Protein AF-M0MRF3-F1 (afdb_monomer)

pLDDT: mean 72.53, std 17.52, range [36.47, 91.5]

Organism: NCBI:txid1227457

Structure (mmCIF, N/CA/C/O backbone):
data_AF-M0MRF3-F1
#
_entry.id   AF-M0MRF3-F1
#
loop_
_atom_site.group_PDB
_atom_site.id
_atom_site.type_symbol
_atom_site.label_atom_id
_atom_site.label_alt_id
_atom_site.label_comp_id
_atom_site.label_asym_id
_atom_site.label_entity_id
_atom_site.label_seq_id
_atom_site.pdbx_PDB_ins_code
_atom_site.Cartn_x
_atom_site.Cartn_y
_atom_site.Cartn_z
_atom_site.occupancy
_atom_site.B_iso_or_equiv
_atom_site.auth_seq_id
_atom_site.auth_comp_id
_atom_site.auth_asym_id
_atom_site.auth_atom_id
_atom_site.pdbx_PDB_model_num
ATOM 1 N N . SER A 1 1 ? 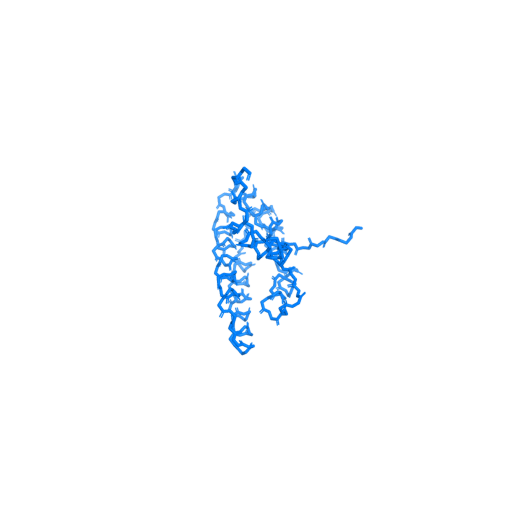0.045 -22.716 7.797 1.00 36.47 1 SER A N 1
ATOM 2 C CA . SER A 1 1 ? -0.465 -22.254 6.492 1.00 36.47 1 SER A CA 1
ATOM 3 C C . SER A 1 1 ? 0.409 -21.117 5.997 1.00 36.47 1 SER A C 1
ATOM 5 O O . SER A 1 1 ? 0.570 -20.154 6.733 1.00 36.47 1 SER A O 1
ATOM 7 N N . LYS A 1 2 ? 1.057 -21.250 4.830 1.00 37.00 2 LYS A N 1
ATOM 8 C CA . LYS A 1 2 ? 1.882 -20.180 4.237 1.00 37.00 2 LYS A CA 1
ATOM 9 C C . LYS A 1 2 ? 0.938 -19.081 3.738 1.00 37.00 2 LYS A C 1
ATOM 11 O O . LYS A 1 2 ? 0.406 -19.189 2.641 1.00 37.00 2 LYS A O 1
ATOM 16 N N . LEU A 1 3 ? 0.647 -18.100 4.589 1.00 44.94 3 LEU A N 1
ATOM 17 C CA . LEU A 1 3 ? -0.153 -16.930 4.232 1.00 44.94 3 LEU A CA 1
ATOM 18 C C . LEU A 1 3 ? 0.635 -16.130 3.187 1.00 44.94 3 LEU A C 1
ATOM 20 O O . LEU A 1 3 ? 1.564 -15.409 3.545 1.00 44.94 3 LEU A O 1
ATOM 24 N N . GLN A 1 4 ? 0.309 -16.287 1.902 1.00 47.97 4 GLN A N 1
ATOM 25 C CA . GLN A 1 4 ? 0.735 -15.316 0.899 1.00 47.97 4 GLN A CA 1
ATOM 26 C C . GLN A 1 4 ? 0.086 -13.978 1.260 1.00 47.97 4 GLN A C 1
ATOM 28 O O . GLN A 1 4 ? -1.134 -13.821 1.226 1.00 47.97 4 GLN A O 1
ATOM 33 N N . ARG A 1 5 ? 0.921 -13.037 1.696 1.00 59.53 5 ARG A N 1
ATOM 34 C CA . ARG A 1 5 ? 0.562 -11.649 1.971 1.00 59.53 5 ARG A CA 1
ATOM 35 C C . ARG A 1 5 ? 0.400 -10.939 0.625 1.00 59.53 5 ARG A C 1
ATOM 37 O O . ARG A 1 5 ? 1.367 -10.420 0.088 1.00 59.53 5 ARG A O 1
ATOM 44 N N . CYS A 1 6 ? -0.801 -10.987 0.058 1.00 72.62 6 CYS A N 1
ATOM 45 C CA . CYS A 1 6 ? -1.125 -10.325 -1.208 1.00 72.62 6 CYS A CA 1
ATOM 46 C C . CYS A 1 6 ? -1.737 -8.945 -0.955 1.00 72.62 6 CYS A C 1
ATOM 48 O O . CYS A 1 6 ? -2.499 -8.777 0.003 1.00 72.62 6 CYS A O 1
ATOM 50 N N . TRP A 1 7 ? -1.483 -7.992 -1.856 1.00 76.56 7 TRP A N 1
ATOM 51 C CA . TRP A 1 7 ? -2.102 -6.662 -1.808 1.00 76.56 7 TRP A CA 1
ATOM 52 C C . TRP A 1 7 ? -3.626 -6.734 -1.749 1.00 76.56 7 TRP A C 1
ATOM 54 O O . TRP A 1 7 ? -4.236 -6.024 -0.964 1.00 76.56 7 TRP A O 1
ATOM 64 N N . ALA A 1 8 ? -4.247 -7.681 -2.456 1.00 77.38 8 ALA A N 1
ATOM 65 C CA . ALA A 1 8 ? -5.694 -7.892 -2.400 1.00 77.38 8 ALA A CA 1
ATOM 66 C C . ALA A 1 8 ? -6.240 -8.116 -0.973 1.00 77.38 8 ALA A C 1
ATOM 68 O O . ALA A 1 8 ? -7.359 -7.703 -0.669 1.00 77.38 8 ALA A O 1
ATOM 69 N N . HIS A 1 9 ? -5.471 -8.765 -0.088 1.00 81.62 9 HIS A N 1
ATOM 70 C CA . HIS A 1 9 ? -5.882 -8.948 1.305 1.00 81.62 9 HIS A CA 1
ATOM 71 C C . HIS A 1 9 ? -5.702 -7.657 2.106 1.00 81.62 9 HIS A C 1
ATOM 73 O O . HIS A 1 9 ? -6.588 -7.297 2.874 1.00 81.62 9 HIS A O 1
ATOM 79 N N . LEU A 1 10 ? -4.586 -6.952 1.894 1.00 83.75 10 LEU A N 1
ATOM 80 C CA . 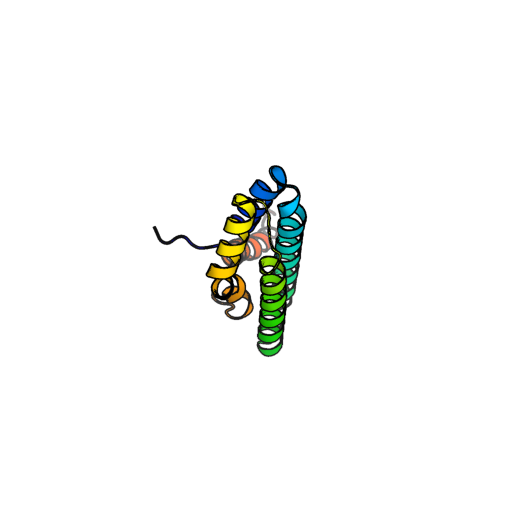LEU A 1 10 ? -4.312 -5.672 2.541 1.00 83.75 10 LEU A CA 1
ATOM 81 C C . LEU A 1 10 ? -5.363 -4.616 2.169 1.00 83.75 10 LEU A C 1
ATOM 83 O O . LEU A 1 10 ? -5.921 -3.986 3.054 1.00 83.75 10 LEU A O 1
ATOM 87 N N . LEU A 1 11 ? -5.687 -4.480 0.882 1.00 86.50 11 LEU A N 1
ATOM 88 C CA . LEU A 1 11 ? -6.684 -3.534 0.375 1.00 86.50 11 LEU A CA 1
ATOM 89 C C . LEU A 1 11 ? -8.085 -3.8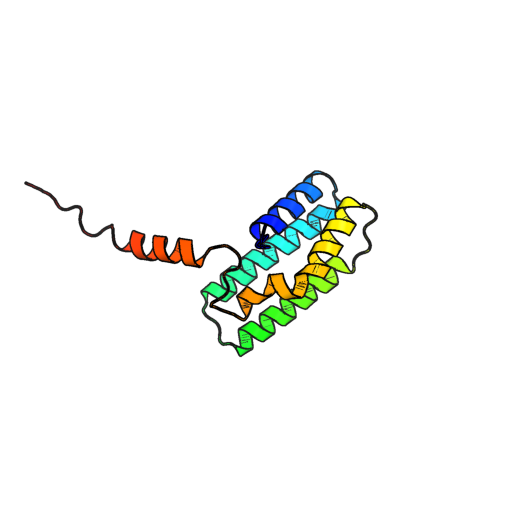33 0.917 1.00 86.50 11 LEU A C 1
ATOM 91 O O . LEU A 1 11 ? -8.814 -2.920 1.299 1.00 86.50 11 LEU A O 1
ATOM 95 N N . ARG A 1 12 ? -8.459 -5.118 1.002 1.00 85.75 12 ARG A N 1
ATOM 96 C CA . ARG A 1 12 ? -9.740 -5.524 1.593 1.00 85.75 12 ARG A CA 1
ATOM 97 C C . ARG A 1 12 ? -9.803 -5.201 3.082 1.00 85.75 12 ARG A C 1
ATOM 99 O O . ARG A 1 12 ? -10.841 -4.748 3.549 1.00 85.75 12 ARG A O 1
ATOM 106 N N . GLU A 1 13 ? -8.725 -5.462 3.814 1.00 87.69 13 GLU A N 1
ATOM 107 C CA . GLU A 1 13 ? -8.655 -5.155 5.240 1.00 87.69 13 GLU A CA 1
ATOM 108 C C . GLU A 1 13 ? -8.686 -3.644 5.478 1.00 87.69 13 GLU A C 1
ATOM 110 O O . GLU A 1 13 ? -9.489 -3.183 6.280 1.00 87.69 13 GLU A O 1
ATOM 115 N N . ALA A 1 14 ? -7.908 -2.868 4.720 1.00 88.06 14 ALA A N 1
ATOM 116 C CA . ALA A 1 14 ? -7.912 -1.412 4.797 1.00 88.06 14 ALA A CA 1
ATOM 117 C C . ALA A 1 14 ? -9.304 -0.831 4.530 1.00 88.06 14 ALA A C 1
ATOM 119 O O . ALA A 1 14 ? -9.781 -0.012 5.308 1.00 88.06 14 ALA A O 1
ATOM 120 N N . LYS A 1 15 ? -9.997 -1.329 3.498 1.00 88.81 15 LYS A N 1
ATOM 121 C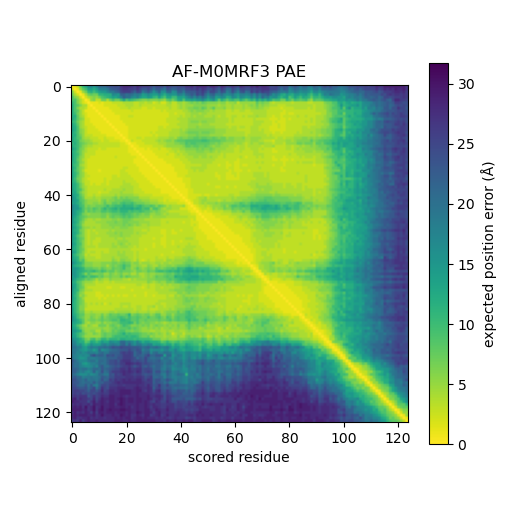 CA . LYS A 1 15 ? -11.380 -0.939 3.213 1.00 88.81 15 LYS A CA 1
ATOM 122 C C . LYS A 1 15 ? -12.331 -1.298 4.356 1.00 88.81 15 LYS A C 1
ATOM 124 O O . LYS A 1 15 ? -13.132 -0.467 4.756 1.00 88.81 15 LYS A O 1
ATOM 129 N N . TYR A 1 16 ? -12.223 -2.507 4.903 1.00 90.38 16 TYR A N 1
ATOM 130 C CA . TYR A 1 16 ? -13.060 -2.937 6.024 1.00 90.38 16 TYR A CA 1
ATOM 131 C C . TYR A 1 16 ? -12.878 -2.045 7.262 1.00 90.38 16 TYR A C 1
ATOM 133 O O . TYR A 1 16 ? -13.854 -1.729 7.940 1.00 90.38 16 TYR A O 1
ATOM 141 N N . VAL A 1 17 ? -11.641 -1.630 7.555 1.00 89.06 17 VAL A N 1
ATOM 142 C CA . VAL A 1 17 ? -11.351 -0.707 8.661 1.00 89.06 17 VAL A CA 1
ATOM 143 C C . VAL A 1 17 ? -11.865 0.701 8.336 1.00 89.06 17 VAL A C 1
ATOM 145 O O . VAL A 1 17 ? -12.496 1.305 9.195 1.00 89.06 17 VAL A O 1
ATOM 148 N N . ALA A 1 18 ? -11.690 1.187 7.103 1.00 90.12 18 ALA A N 1
ATOM 149 C CA . ALA A 1 18 ? -12.202 2.482 6.641 1.00 90.12 18 ALA A CA 1
ATOM 150 C C . ALA A 1 18 ? -13.735 2.590 6.712 1.00 90.12 18 ALA A C 1
ATOM 152 O O . ALA A 1 18 ? -14.268 3.621 7.097 1.00 90.12 18 ALA A O 1
ATOM 153 N N . GLU A 1 19 ? -14.462 1.506 6.421 1.00 90.62 19 GLU A N 1
ATOM 154 C CA . GLU A 1 19 ? -15.928 1.463 6.557 1.00 90.62 19 GLU A CA 1
ATOM 155 C C . GLU A 1 19 ? -16.406 1.589 8.017 1.00 90.62 19 GLU A C 1
ATOM 157 O O . GLU A 1 19 ? -17.586 1.841 8.265 1.00 90.62 19 GLU A O 1
ATOM 162 N N . ARG A 1 20 ? -15.513 1.374 8.990 1.00 91.50 20 ARG A N 1
ATOM 163 C CA . ARG A 1 20 ? -15.809 1.412 10.432 1.00 91.50 20 ARG A CA 1
ATOM 164 C C . ARG A 1 20 ? -15.244 2.656 11.110 1.00 91.50 20 ARG A C 1
ATOM 166 O O . ARG A 1 20 ? -15.806 3.082 12.115 1.00 91.50 20 ARG A O 1
ATOM 173 N N . HIS A 1 21 ? -14.152 3.196 10.572 1.00 89.56 21 HIS A N 1
ATOM 174 C CA . HIS A 1 21 ? -13.353 4.255 11.172 1.00 89.56 21 HIS A CA 1
ATOM 175 C C . HIS A 1 21 ? -12.913 5.248 10.097 1.00 89.56 21 HIS A C 1
ATOM 177 O O . HIS A 1 21 ? -12.111 4.904 9.230 1.00 89.56 21 HIS A O 1
ATOM 183 N N . GLU A 1 22 ? -13.385 6.491 10.202 1.00 86.38 22 GLU A N 1
ATOM 184 C CA . GLU A 1 22 ? -13.054 7.583 9.267 1.00 86.38 22 GLU A CA 1
ATOM 185 C C . GLU A 1 22 ? -11.531 7.840 9.200 1.00 86.38 22 GLU A C 1
ATOM 187 O O . GLU A 1 22 ? -10.990 8.157 8.145 1.00 86.38 22 GLU A O 1
ATOM 192 N N . GLU A 1 23 ? -10.789 7.594 10.292 1.00 85.81 23 GLU A N 1
ATOM 193 C CA . GLU A 1 23 ? -9.314 7.664 10.321 1.00 85.81 23 GLU A CA 1
ATOM 194 C C . GLU A 1 23 ? -8.628 6.725 9.309 1.00 85.81 23 GLU A C 1
ATOM 196 O O . GLU A 1 23 ? -7.514 7.003 8.860 1.00 85.81 23 GLU A O 1
ATOM 201 N N . ALA A 1 24 ? -9.271 5.611 8.938 1.00 86.56 24 ALA A N 1
ATOM 202 C CA . ALA A 1 24 ? -8.725 4.645 7.988 1.00 86.56 24 ALA A CA 1
ATOM 203 C C . ALA A 1 24 ? -9.128 4.901 6.531 1.00 86.56 24 ALA A C 1
ATOM 205 O O . ALA A 1 24 ? -8.533 4.288 5.642 1.00 86.56 24 ALA A O 1
ATOM 206 N N . GLU A 1 25 ? -10.076 5.801 6.257 1.00 87.56 25 GLU A N 1
ATOM 207 C CA . GLU A 1 25 ? -10.417 6.210 4.887 1.00 87.56 25 GLU A CA 1
ATOM 208 C C . GLU A 1 25 ? -9.192 6.680 4.089 1.00 87.56 25 GLU A C 1
ATOM 210 O O . GLU A 1 25 ? -8.891 6.048 3.069 1.00 87.56 25 GLU A O 1
ATOM 215 N N . PRO A 1 26 ? -8.398 7.669 4.559 1.00 86.56 26 PRO A N 1
ATOM 216 C CA . PRO A 1 26 ? -7.226 8.122 3.813 1.00 86.56 26 PRO A CA 1
ATOM 217 C C . PRO A 1 26 ? -6.178 7.015 3.644 1.00 86.56 26 PRO A C 1
ATOM 219 O O . PRO A 1 26 ? -5.498 6.957 2.623 1.00 86.56 26 PRO A O 1
ATOM 222 N N . ILE A 1 27 ? -6.062 6.093 4.605 1.00 86.31 27 ILE A N 1
ATOM 223 C CA . ILE A 1 27 ? -5.156 4.939 4.506 1.00 86.31 27 ILE A CA 1
ATOM 224 C C . ILE A 1 27 ? -5.595 4.015 3.377 1.00 86.31 27 ILE A C 1
ATOM 226 O O . ILE A 1 27 ? -4.775 3.599 2.558 1.00 86.31 27 ILE A O 1
ATOM 230 N N . SER A 1 28 ? -6.886 3.690 3.331 1.00 88.69 28 SER A N 1
ATOM 231 C CA . SER A 1 28 ? -7.450 2.833 2.297 1.00 88.69 28 SER A CA 1
ATOM 232 C C . SER A 1 28 ? -7.278 3.453 0.913 1.00 88.69 28 SER A C 1
ATOM 234 O O . SER A 1 28 ? -6.853 2.747 -0.002 1.00 88.69 28 SER A O 1
ATOM 236 N N . GLU A 1 29 ? -7.560 4.748 0.755 1.00 88.50 29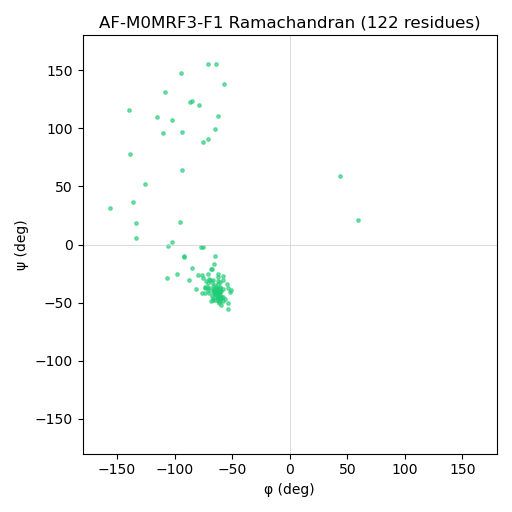 GLU A N 1
ATOM 237 C CA . GLU A 1 29 ? -7.388 5.451 -0.521 1.00 88.50 29 GLU A CA 1
ATOM 238 C C . GLU A 1 29 ? -5.926 5.453 -0.980 1.00 88.50 29 GLU A C 1
ATOM 240 O O . GLU A 1 29 ? -5.637 5.011 -2.091 1.00 88.50 29 GLU A O 1
ATOM 245 N N . ILE A 1 30 ? -4.992 5.843 -0.104 1.00 88.19 30 ILE A N 1
ATOM 246 C CA . ILE A 1 30 ? -3.556 5.885 -0.426 1.00 88.19 30 ILE A CA 1
ATOM 247 C C . ILE A 1 30 ? -3.032 4.496 -0.807 1.00 88.19 30 ILE A C 1
ATOM 249 O O . ILE A 1 30 ? -2.226 4.369 -1.727 1.00 88.19 30 ILE A O 1
ATOM 253 N N . LEU A 1 31 ? -3.485 3.436 -0.130 1.00 87.62 31 LEU A N 1
ATOM 254 C CA . LEU A 1 31 ? -3.086 2.070 -0.469 1.00 87.62 31 LEU A CA 1
ATOM 255 C C . LEU A 1 31 ? -3.617 1.619 -1.835 1.00 87.62 31 LEU A C 1
ATOM 257 O O . LEU A 1 31 ? -2.890 0.936 -2.556 1.00 87.62 31 LEU A O 1
ATOM 261 N N . HIS A 1 32 ? -4.860 1.965 -2.184 1.00 87.19 32 HIS A N 1
ATOM 262 C CA . HIS A 1 32 ? -5.426 1.625 -3.494 1.00 87.19 32 HIS A CA 1
ATOM 263 C C . HIS A 1 32 ? -4.705 2.376 -4.614 1.00 87.19 32 HIS A C 1
ATOM 265 O O . HIS A 1 32 ? -4.259 1.736 -5.564 1.00 87.19 32 HIS A O 1
ATOM 271 N N . ASP A 1 33 ? -4.513 3.687 -4.455 1.00 88.25 33 ASP A N 1
ATOM 272 C CA . ASP A 1 33 ? -3.823 4.535 -5.432 1.00 88.25 33 ASP A CA 1
ATOM 273 C C . ASP A 1 33 ? -2.378 4.065 -5.655 1.00 88.25 33 ASP A C 1
ATOM 275 O O . ASP A 1 33 ? -1.950 3.836 -6.786 1.00 88.25 33 ASP A O 1
ATOM 279 N N . LEU A 1 34 ? -1.65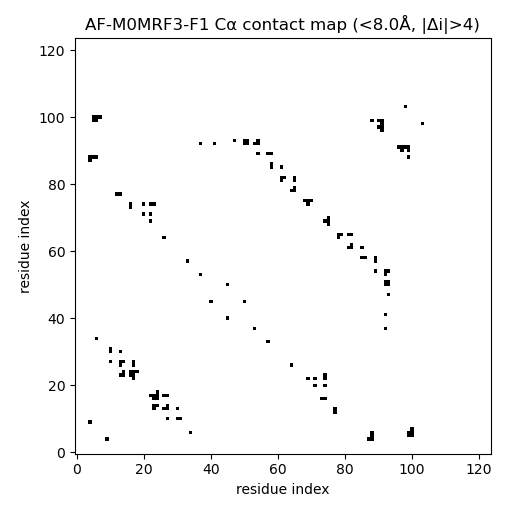4 3.773 -4.566 1.00 87.31 34 LEU A N 1
ATOM 280 C CA . LEU A 1 34 ? -0.298 3.236 -4.645 1.00 87.31 34 LEU A CA 1
ATOM 281 C C . LEU A 1 34 ? -0.255 1.875 -5.351 1.00 87.31 34 LEU A C 1
ATOM 283 O O . LEU A 1 34 ? 0.673 1.613 -6.114 1.00 87.31 34 LEU A O 1
ATOM 287 N N . HIS A 1 35 ? -1.227 0.993 -5.106 1.00 85.38 35 HIS A N 1
ATOM 288 C CA . HIS A 1 35 ? -1.281 -0.308 -5.771 1.00 85.38 35 HIS A CA 1
ATOM 289 C C . HIS A 1 35 ? -1.575 -0.180 -7.269 1.00 85.38 35 HIS A C 1
ATOM 291 O O . HIS A 1 35 ? -0.932 -0.864 -8.068 1.00 85.38 35 HIS A O 1
ATOM 297 N N . GLU A 1 36 ? -2.531 0.667 -7.656 1.00 85.25 36 GLU A N 1
ATOM 298 C CA . GLU A 1 36 ? -2.852 0.922 -9.064 1.00 85.25 36 GLU A CA 1
ATOM 299 C C . GLU A 1 36 ? -1.663 1.537 -9.800 1.00 85.25 36 GLU A C 1
ATOM 301 O O . GLU A 1 36 ? -1.288 1.033 -10.858 1.00 85.25 36 GLU A O 1
ATOM 306 N N . ASP A 1 37 ? -1.003 2.538 -9.216 1.00 85.50 37 ASP A N 1
ATOM 307 C CA . ASP A 1 37 ? 0.184 3.142 -9.817 1.00 85.50 37 ASP A CA 1
ATOM 308 C C . ASP A 1 37 ? 1.331 2.131 -9.958 1.00 85.50 37 ASP A C 1
ATOM 310 O O . ASP A 1 37 ? 1.922 2.014 -11.030 1.00 85.50 37 ASP A O 1
ATOM 314 N N . LEU A 1 38 ? 1.626 1.345 -8.915 1.00 83.00 38 LEU A N 1
ATOM 315 C CA . LEU A 1 38 ? 2.671 0.319 -8.990 1.00 83.00 38 LEU A CA 1
ATOM 316 C C . LEU A 1 38 ? 2.352 -0.762 -10.028 1.00 83.00 38 LEU A C 1
ATOM 318 O O . LEU A 1 38 ? 3.271 -1.281 -10.661 1.00 83.00 38 LEU A O 1
ATOM 322 N N . THR A 1 39 ? 1.073 -1.099 -10.198 1.00 80.56 39 THR A N 1
ATOM 323 C CA . THR A 1 39 ? 0.624 -2.055 -11.216 1.00 80.56 39 THR A CA 1
ATOM 324 C C . THR A 1 39 ? 0.811 -1.469 -12.613 1.00 80.56 39 THR A C 1
ATOM 326 O O . THR A 1 39 ? 1.444 -2.110 -13.446 1.00 80.56 39 THR A O 1
ATOM 329 N N . ALA A 1 40 ? 0.360 -0.234 -12.847 1.00 81.31 40 ALA A N 1
ATOM 330 C CA . ALA A 1 40 ? 0.534 0.455 -14.125 1.00 81.31 40 ALA A CA 1
ATOM 331 C C . ALA A 1 40 ? 2.020 0.640 -14.476 1.00 81.31 40 ALA A C 1
ATOM 333 O O . ALA A 1 40 ? 2.430 0.405 -15.610 1.00 81.31 40 ALA A O 1
ATOM 334 N N . PHE A 1 41 ? 2.845 0.984 -13.486 1.00 79.81 41 PHE A N 1
ATOM 335 C CA . PHE A 1 41 ? 4.288 1.107 -13.651 1.00 79.81 41 PHE A CA 1
ATOM 336 C C . PHE A 1 41 ? 4.944 -0.233 -14.005 1.00 79.81 41 PHE A C 1
ATOM 338 O O . PHE A 1 41 ? 5.851 -0.259 -14.827 1.00 79.81 41 PHE A O 1
ATOM 345 N N . ASP A 1 42 ? 4.513 -1.352 -13.415 1.00 76.44 42 ASP A N 1
ATOM 346 C CA . ASP A 1 42 ? 5.013 -2.682 -13.791 1.00 76.44 42 ASP A CA 1
ATOM 347 C C . ASP A 1 42 ? 4.599 -3.079 -15.221 1.00 76.44 42 ASP A C 1
ATOM 349 O O . ASP A 1 42 ? 5.397 -3.680 -15.946 1.00 76.44 42 ASP A O 1
ATOM 353 N N . GLU A 1 43 ? 3.394 -2.691 -15.660 1.00 73.44 4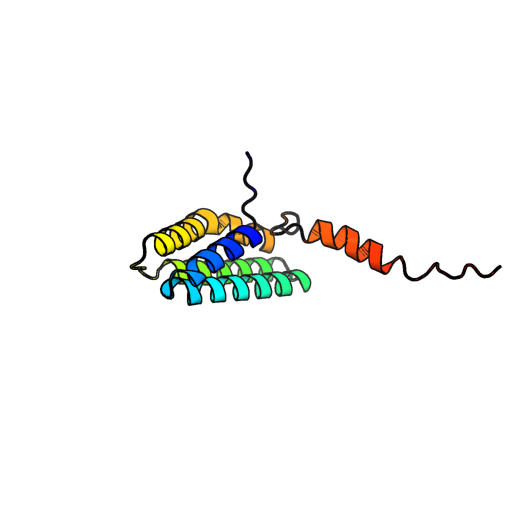3 GLU A N 1
ATOM 354 C CA . GLU A 1 43 ? 2.885 -2.945 -17.017 1.00 73.44 43 GLU A CA 1
ATOM 355 C C . GLU A 1 43 ? 3.728 -2.282 -18.121 1.00 73.44 43 GLU A C 1
ATOM 357 O O .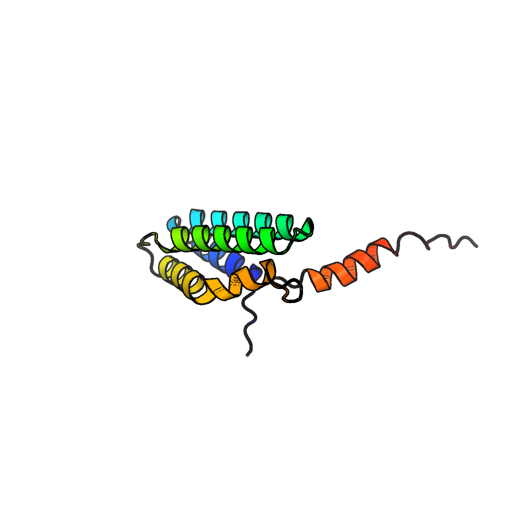 GLU A 1 43 ? 3.807 -2.818 -19.230 1.00 73.44 43 GLU A O 1
ATOM 362 N N . GLU A 1 44 ? 4.394 -1.163 -17.825 1.00 74.88 44 GLU A N 1
ATOM 363 C CA . GLU A 1 44 ? 5.283 -0.449 -18.757 1.00 74.88 44 GLU A CA 1
ATOM 364 C C . GLU A 1 44 ? 6.652 -1.134 -18.967 1.00 74.88 44 GLU A C 1
ATOM 366 O O . GLU A 1 44 ? 7.464 -0.656 -19.759 1.00 74.88 44 GLU A O 1
ATOM 371 N N . ASP A 1 45 ? 6.915 -2.245 -18.271 1.00 71.75 45 ASP A N 1
ATOM 372 C CA . ASP A 1 45 ? 8.204 -2.952 -18.209 1.00 71.75 45 ASP A CA 1
ATOM 373 C C . ASP A 1 45 ? 9.437 -2.028 -18.053 1.00 71.75 45 ASP A C 1
ATOM 375 O O . ASP A 1 45 ? 10.354 -2.003 -18.881 1.00 71.75 45 ASP A O 1
ATOM 379 N N . PRO A 1 46 ? 9.487 -1.225 -16.978 1.00 77.19 46 PRO A N 1
ATOM 380 C CA . PRO A 1 46 ? 10.553 -0.263 -16.767 1.00 77.19 46 PRO A CA 1
ATOM 381 C C . PRO A 1 46 ? 11.882 -0.951 -16.414 1.00 77.19 46 PRO A C 1
ATOM 383 O O . PRO A 1 46 ? 11.909 -2.051 -15.845 1.00 77.19 46 PRO A O 1
ATOM 386 N N . PRO A 1 47 ? 13.025 -0.287 -16.674 1.00 79.06 47 PRO A N 1
ATOM 387 C CA . PRO A 1 47 ? 14.337 -0.831 -16.347 1.00 79.06 47 PRO A CA 1
ATOM 388 C C . PRO A 1 47 ? 14.520 -0.999 -14.832 1.00 79.06 47 PRO A C 1
ATOM 390 O O . PRO A 1 47 ? 13.943 -0.262 -14.031 1.00 79.06 47 PRO A O 1
ATOM 393 N N . ALA A 1 48 ? 15.405 -1.918 -14.432 1.00 75.88 48 ALA A N 1
ATOM 394 C CA . ALA A 1 48 ? 15.672 -2.247 -13.026 1.00 75.88 48 ALA A CA 1
ATOM 395 C C . ALA A 1 48 ? 15.964 -1.016 -12.141 1.00 75.88 48 ALA A C 1
ATOM 397 O O . ALA A 1 48 ? 15.450 -0.914 -11.031 1.00 75.88 48 ALA A O 1
ATOM 398 N N . SER A 1 49 ? 16.701 -0.029 -12.659 1.00 78.12 49 SER A N 1
ATOM 399 C CA . SER A 1 49 ? 17.000 1.214 -11.935 1.00 78.12 49 SER A CA 1
ATOM 400 C C . SER A 1 49 ? 15.758 2.067 -11.650 1.00 78.12 49 SER A C 1
ATOM 402 O O . SER A 1 49 ? 15.668 2.714 -10.605 1.00 78.12 49 SER A O 1
ATOM 404 N N . ALA A 1 50 ? 14.780 2.071 -12.559 1.00 81.75 50 ALA A N 1
ATOM 405 C CA . ALA A 1 50 ? 13.503 2.743 -12.353 1.00 81.75 50 ALA A CA 1
ATOM 406 C C . ALA A 1 50 ? 12.631 1.962 -11.359 1.00 81.75 50 ALA A C 1
ATOM 408 O O . ALA A 1 50 ? 12.010 2.578 -10.495 1.00 81.75 50 ALA A O 1
ATOM 409 N N . ARG A 1 51 ? 12.660 0.622 -11.410 1.00 79.56 51 ARG A N 1
ATOM 410 C CA . ARG A 1 51 ? 11.989 -0.259 -10.437 1.00 79.56 51 ARG A CA 1
ATOM 411 C C . ARG A 1 51 ? 12.493 -0.046 -9.012 1.00 79.56 51 ARG A C 1
ATOM 413 O O . ARG A 1 51 ? 11.688 0.132 -8.101 1.00 79.56 51 ARG A O 1
ATOM 420 N N . GLU A 1 52 ? 13.807 0.033 -8.810 1.00 81.12 52 GLU A N 1
ATOM 421 C CA . GLU A 1 52 ? 14.394 0.346 -7.500 1.00 81.12 52 GLU A CA 1
ATOM 422 C C . GLU A 1 52 ? 13.974 1.729 -6.993 1.00 81.12 52 GLU A C 1
ATOM 424 O O . GLU A 1 52 ? 13.601 1.877 -5.827 1.00 81.12 52 GLU A O 1
ATOM 429 N N . ARG A 1 53 ? 13.972 2.742 -7.872 1.00 84.56 53 ARG A N 1
ATOM 430 C CA . ARG A 1 53 ? 13.493 4.086 -7.521 1.00 84.56 53 ARG A CA 1
ATOM 431 C C . ARG A 1 53 ? 12.016 4.092 -7.143 1.00 84.56 53 ARG A C 1
ATOM 433 O O . ARG A 1 53 ? 11.666 4.724 -6.148 1.00 84.56 53 ARG A O 1
ATOM 440 N N . ARG A 1 54 ? 11.162 3.402 -7.905 1.00 84.81 54 ARG A N 1
ATOM 441 C CA . ARG A 1 54 ? 9.725 3.319 -7.620 1.00 84.81 54 ARG A CA 1
ATOM 442 C C . ARG A 1 54 ? 9.474 2.586 -6.307 1.00 84.81 54 ARG A C 1
ATOM 444 O O . ARG A 1 54 ? 8.722 3.086 -5.479 1.00 84.81 54 ARG A O 1
ATOM 451 N N . ARG A 1 55 ? 10.181 1.479 -6.055 1.00 84.00 55 ARG A N 1
ATOM 452 C CA . ARG A 1 55 ? 10.152 0.781 -4.762 1.00 84.00 55 ARG A CA 1
ATOM 453 C C . ARG A 1 55 ? 10.540 1.706 -3.612 1.00 84.00 55 ARG A C 1
ATOM 455 O O . ARG A 1 55 ? 9.835 1.735 -2.615 1.00 84.00 55 ARG A O 1
ATOM 462 N N . ALA A 1 56 ? 11.621 2.473 -3.742 1.00 85.31 56 ALA A N 1
ATOM 463 C CA . ALA A 1 56 ? 12.037 3.408 -2.698 1.00 85.31 56 ALA A CA 1
ATOM 464 C C . ALA A 1 56 ? 10.985 4.502 -2.442 1.00 85.31 56 ALA A C 1
ATOM 466 O O . ALA A 1 56 ? 10.702 4.819 -1.292 1.00 85.31 56 ALA A O 1
ATOM 467 N N . GLN A 1 57 ? 10.367 5.045 -3.497 1.00 87.00 57 GLN A N 1
ATOM 468 C CA . GLN A 1 57 ? 9.270 6.013 -3.369 1.00 87.00 57 GLN A CA 1
ATOM 469 C C . GLN A 1 57 ? 8.047 5.409 -2.674 1.00 87.00 57 GLN A C 1
ATOM 471 O O . GLN A 1 57 ? 7.501 6.021 -1.762 1.00 87.00 57 GLN A O 1
ATOM 476 N N . ALA A 1 58 ? 7.649 4.199 -3.066 1.00 86.25 58 ALA A N 1
ATOM 477 C CA . ALA A 1 58 ? 6.537 3.491 -2.450 1.00 86.25 58 ALA A CA 1
ATOM 478 C C . ALA A 1 58 ? 6.811 3.168 -0.975 1.00 86.25 58 ALA A C 1
ATOM 480 O O . ALA A 1 58 ? 5.922 3.337 -0.145 1.00 86.25 58 ALA A O 1
ATOM 481 N N . SER A 1 59 ? 8.044 2.774 -0.630 1.00 86.19 59 SER A N 1
ATOM 482 C CA . SER A 1 59 ? 8.454 2.583 0.764 1.00 86.19 59 SER A CA 1
ATOM 483 C C . SER A 1 59 ? 8.269 3.860 1.572 1.00 86.19 59 SER A C 1
ATOM 485 O O . SER A 1 59 ? 7.638 3.814 2.618 1.00 86.19 59 SER A O 1
ATOM 487 N N . LEU A 1 60 ? 8.750 4.997 1.060 1.00 87.25 60 LEU A N 1
ATOM 488 C CA . LEU A 1 60 ? 8.630 6.286 1.741 1.00 87.25 60 LEU A CA 1
ATOM 489 C C . LEU A 1 60 ? 7.166 6.708 1.921 1.00 87.25 60 LEU A C 1
ATOM 491 O O . LEU A 1 60 ? 6.801 7.156 3.002 1.00 87.25 60 LEU A O 1
ATOM 495 N N . CYS A 1 61 ? 6.313 6.519 0.907 1.00 86.62 61 CYS A N 1
ATOM 496 C CA . CYS A 1 61 ? 4.873 6.764 1.038 1.00 86.62 61 CYS A CA 1
ATOM 497 C C . CYS A 1 61 ? 4.244 5.898 2.135 1.00 86.62 61 CYS A C 1
ATOM 499 O O . CYS A 1 61 ? 3.489 6.411 2.956 1.00 86.62 61 CYS A O 1
ATOM 501 N N . LEU A 1 62 ? 4.562 4.601 2.173 1.00 85.38 62 LEU A N 1
ATOM 502 C CA . LEU A 1 62 ? 4.052 3.698 3.205 1.00 85.38 62 LEU A CA 1
ATOM 503 C C . LEU A 1 62 ? 4.592 4.050 4.594 1.00 85.38 62 LEU A C 1
ATOM 505 O O . LEU A 1 62 ? 3.845 3.956 5.560 1.00 85.38 62 LEU A O 1
ATOM 509 N N . GLU A 1 63 ? 5.859 4.453 4.703 1.00 86.56 63 GLU A N 1
ATOM 510 C CA . GLU A 1 63 ? 6.476 4.892 5.958 1.00 86.56 63 GLU A CA 1
ATOM 511 C C . GLU A 1 63 ? 5.832 6.167 6.503 1.00 86.56 63 GLU A C 1
ATOM 513 O O . GLU A 1 63 ? 5.559 6.240 7.698 1.00 86.56 63 GLU A O 1
ATOM 518 N N . GLU A 1 64 ? 5.548 7.146 5.645 1.00 86.62 64 GLU A N 1
ATOM 519 C CA . GLU A 1 64 ? 4.832 8.364 6.038 1.00 86.62 64 GLU A CA 1
ATOM 520 C C . GLU A 1 64 ? 3.391 8.049 6.450 1.00 86.62 64 GLU A C 1
ATOM 522 O O . GLU A 1 64 ? 2.911 8.583 7.449 1.00 86.62 64 GLU A O 1
ATOM 527 N N . LEU A 1 65 ? 2.732 7.121 5.746 1.00 82.94 65 LEU A N 1
ATOM 528 C CA . LEU A 1 65 ? 1.376 6.689 6.074 1.00 82.94 65 LEU A CA 1
ATOM 529 C C . LEU A 1 65 ? 1.306 6.108 7.491 1.00 82.94 65 LEU A C 1
ATOM 531 O O . LEU A 1 65 ? 0.537 6.577 8.316 1.00 82.94 65 LEU A O 1
ATOM 535 N N . ILE A 1 66 ? 2.171 5.146 7.814 1.00 83.06 66 ILE A N 1
ATOM 536 C CA . ILE A 1 66 ? 2.202 4.480 9.130 1.00 83.06 66 ILE A CA 1
ATOM 537 C C . ILE A 1 66 ? 2.855 5.314 10.242 1.00 83.06 66 ILE A C 1
ATOM 539 O O . ILE A 1 66 ? 3.008 4.814 11.362 1.00 83.06 66 ILE A O 1
ATOM 543 N N . ARG A 1 67 ? 3.366 6.508 9.926 1.00 81.19 67 ARG A N 1
ATOM 544 C CA . ARG A 1 67 ? 3.956 7.436 10.899 1.00 81.19 67 ARG A CA 1
ATOM 545 C C . ARG A 1 67 ? 2.897 8.305 11.564 1.00 81.19 67 ARG A C 1
ATOM 547 O O . ARG A 1 67 ? 3.171 8.847 12.635 1.00 81.19 67 ARG A O 1
ATOM 554 N N . ALA A 1 68 ? 1.724 8.432 10.946 1.00 79.44 68 ALA A N 1
ATOM 555 C CA . ALA A 1 68 ? 0.574 9.046 11.582 1.00 79.44 68 ALA A CA 1
ATOM 556 C C . ALA A 1 68 ? 0.234 8.304 12.886 1.00 79.44 68 ALA A C 1
ATOM 558 O O . ALA A 1 68 ? 0.323 7.076 12.961 1.00 79.44 68 ALA A O 1
ATOM 559 N N . ASP A 1 69 ? -0.097 9.076 13.917 1.00 78.19 69 ASP A N 1
ATOM 560 C CA . ASP A 1 69 ? -0.612 8.543 15.173 1.00 78.19 69 ASP A CA 1
ATOM 561 C C . ASP A 1 69 ? -2.119 8.359 15.000 1.00 78.19 69 ASP A C 1
ATOM 563 O O . ASP A 1 69 ? -2.805 9.303 14.602 1.00 78.19 69 ASP A O 1
ATOM 567 N N . TYR A 1 70 ? -2.599 7.139 15.224 1.00 83.69 70 TYR A N 1
ATOM 568 C CA . TYR A 1 70 ? -4.009 6.796 15.089 1.00 83.69 70 TYR A CA 1
ATOM 569 C C . TYR A 1 70 ? -4.601 6.576 16.473 1.00 83.69 70 TYR A C 1
ATOM 571 O O . TYR A 1 70 ? -4.043 5.835 17.288 1.00 83.69 70 TYR A O 1
ATOM 579 N N . GLU A 1 71 ? -5.747 7.196 16.732 1.00 82.62 71 GLU A N 1
ATOM 580 C CA . GLU A 1 71 ? -6.436 7.068 18.019 1.00 82.62 71 GLU A CA 1
ATOM 581 C C . GLU A 1 71 ? -7.127 5.701 18.130 1.00 82.62 71 GLU A C 1
ATOM 583 O O . GLU A 1 71 ? -7.271 5.126 19.214 1.00 82.62 71 GLU A O 1
ATOM 588 N N . THR A 1 72 ? -7.517 5.146 16.985 1.00 88.94 72 THR A N 1
ATOM 589 C CA . THR A 1 72 ? -8.246 3.889 16.895 1.00 88.94 72 THR A CA 1
ATOM 590 C C . THR A 1 72 ? -7.321 2.666 16.857 1.00 88.94 72 THR A C 1
ATOM 592 O O . THR A 1 72 ? -6.538 2.479 15.927 1.00 88.94 72 THR A O 1
ATOM 595 N N . GLU A 1 73 ? -7.497 1.733 17.802 1.00 87.69 73 GLU A N 1
ATOM 596 C CA . GLU A 1 73 ? -6.687 0.503 17.905 1.00 87.69 73 GLU A CA 1
ATOM 597 C C . GLU A 1 73 ? -6.738 -0.381 16.641 1.00 87.69 73 GLU A C 1
ATOM 599 O O . GLU A 1 73 ? -5.723 -0.952 16.243 1.00 87.69 73 GLU A O 1
ATOM 604 N N . GLU A 1 74 ? -7.895 -0.497 15.973 1.00 86.19 74 GLU A N 1
ATOM 605 C CA . GLU A 1 74 ? -8.009 -1.235 14.698 1.00 86.19 74 GLU A CA 1
ATOM 606 C C . GLU A 1 74 ? -7.151 -0.595 13.588 1.00 86.19 74 GLU A C 1
ATOM 608 O O . GLU A 1 74 ? -6.523 -1.305 12.799 1.00 86.19 74 GLU A O 1
ATOM 613 N N . VAL A 1 75 ? -7.082 0.738 13.551 1.00 86.31 75 VAL A N 1
ATOM 614 C CA . VAL A 1 75 ? -6.311 1.503 12.561 1.00 86.31 75 VAL A CA 1
ATOM 615 C C . VAL A 1 75 ? -4.814 1.400 12.854 1.00 86.31 75 VAL A C 1
ATOM 617 O O . VAL A 1 75 ? -4.020 1.127 11.951 1.00 86.31 75 VAL A O 1
ATOM 620 N N . THR A 1 76 ? -4.427 1.490 14.127 1.00 87.62 76 THR A N 1
ATOM 621 C CA . THR A 1 76 ? -3.045 1.268 14.571 1.00 87.62 76 THR A CA 1
ATOM 622 C C . THR A 1 76 ? -2.559 -0.135 14.213 1.00 87.62 76 THR A C 1
ATOM 624 O O . THR A 1 76 ? -1.473 -0.285 13.654 1.00 87.62 76 THR A O 1
ATOM 627 N N . GLN A 1 77 ? -3.381 -1.168 14.427 1.00 88.81 77 GLN A N 1
ATOM 628 C CA . GLN A 1 77 ? -3.040 -2.543 14.044 1.00 88.81 77 GLN A CA 1
ATOM 629 C C . GLN A 1 77 ? -2.860 -2.708 12.527 1.00 88.81 77 GLN A C 1
ATOM 631 O O . GLN A 1 77 ? -1.961 -3.434 12.086 1.00 88.81 77 GLN A O 1
ATOM 636 N N . LEU A 1 78 ? -3.684 -2.033 11.716 1.00 87.00 78 LEU A N 1
ATOM 637 C CA . LEU A 1 78 ? -3.526 -2.004 10.260 1.00 87.00 78 LEU A CA 1
ATOM 638 C C . LEU A 1 78 ? -2.185 -1.359 9.873 1.00 87.00 78 LEU A C 1
ATOM 640 O O . LEU A 1 78 ? -1.415 -1.946 9.107 1.00 87.00 78 LEU A O 1
ATOM 644 N N . ALA A 1 79 ? -1.864 -0.201 10.452 1.00 86.88 79 ALA A N 1
ATOM 645 C CA . ALA A 1 79 ? -0.605 0.502 10.218 1.00 86.88 79 ALA A CA 1
ATOM 646 C C . ALA A 1 79 ? 0.616 -0.330 10.646 1.00 86.88 79 ALA A C 1
ATOM 648 O O . ALA A 1 79 ? 1.594 -0.446 9.904 1.00 86.88 79 ALA A O 1
ATOM 649 N N . GLU A 1 80 ? 0.554 -0.998 11.798 1.00 86.56 80 GLU A N 1
ATOM 650 C CA . GLU A 1 80 ? 1.600 -1.917 12.249 1.00 86.56 80 GLU A CA 1
ATOM 651 C C . GLU A 1 80 ? 1.755 -3.126 11.321 1.00 86.56 80 GLU A C 1
ATOM 653 O O . GLU A 1 80 ? 2.875 -3.577 11.065 1.00 86.56 80 GLU A O 1
ATOM 658 N N . LYS A 1 81 ? 0.663 -3.660 10.765 1.00 84.88 81 LYS A N 1
ATOM 659 C CA . LYS A 1 81 ? 0.741 -4.747 9.780 1.00 84.88 81 LYS A CA 1
ATOM 660 C C . LYS A 1 81 ? 1.423 -4.286 8.491 1.00 84.88 81 LYS A C 1
ATOM 662 O O . LYS A 1 81 ? 2.257 -5.022 7.953 1.00 84.88 81 LYS A O 1
ATOM 667 N N . ILE A 1 82 ? 1.112 -3.078 8.021 1.00 84.50 82 ILE A N 1
ATOM 668 C CA . ILE A 1 82 ? 1.778 -2.460 6.867 1.00 84.50 82 ILE A CA 1
ATOM 669 C C . ILE A 1 82 ? 3.271 -2.304 7.166 1.00 84.50 82 ILE A C 1
ATOM 671 O O . ILE A 1 82 ? 4.091 -2.797 6.390 1.00 84.50 82 ILE A O 1
ATOM 675 N N . ARG A 1 83 ? 3.624 -1.750 8.335 1.00 84.56 83 ARG A N 1
ATOM 676 C CA . ARG A 1 83 ? 5.007 -1.600 8.818 1.00 84.56 83 ARG A CA 1
ATOM 677 C C . ARG A 1 83 ? 5.771 -2.923 8.817 1.00 84.56 83 ARG A C 1
ATOM 679 O O . ARG A 1 83 ? 6.859 -3.020 8.257 1.00 84.56 83 ARG A O 1
ATOM 686 N N . ASN A 1 84 ? 5.181 -3.962 9.403 1.00 83.88 84 ASN A N 1
ATOM 687 C CA . ASN A 1 84 ? 5.791 -5.287 9.518 1.00 83.88 84 ASN A CA 1
ATOM 688 C C . ASN A 1 84 ? 5.945 -6.005 8.167 1.00 83.88 84 ASN A C 1
ATOM 690 O O . ASN A 1 84 ? 6.739 -6.939 8.048 1.00 83.88 84 ASN A O 1
ATOM 694 N N . GLY A 1 85 ? 5.167 -5.610 7.158 1.00 76.19 85 GLY A N 1
ATOM 695 C CA . GLY A 1 85 ? 5.212 -6.189 5.819 1.00 76.19 85 GLY A CA 1
ATOM 696 C C . GLY A 1 85 ? 5.877 -5.308 4.761 1.00 76.19 85 GLY A C 1
ATOM 697 O O . GLY A 1 85 ? 5.986 -5.761 3.628 1.00 76.19 85 GLY A O 1
ATOM 698 N N . LEU A 1 86 ? 6.342 -4.100 5.099 1.00 74.94 86 LEU A N 1
ATOM 699 C CA . LEU A 1 86 ? 6.794 -3.061 4.157 1.00 74.94 86 LEU A CA 1
ATOM 700 C C . LEU A 1 86 ? 7.831 -3.577 3.145 1.00 74.94 86 LEU A C 1
ATOM 702 O O . LEU A 1 86 ? 7.728 -3.331 1.945 1.00 74.94 86 LEU A O 1
ATOM 706 N N . GLY A 1 87 ? 8.770 -4.405 3.610 1.00 67.62 87 GLY A N 1
ATOM 707 C CA . GLY A 1 87 ? 9.760 -5.054 2.748 1.00 67.62 87 GLY A CA 1
ATOM 708 C C . GLY A 1 87 ? 9.196 -6.132 1.812 1.00 67.62 87 GLY A C 1
ATOM 709 O O . GLY A 1 87 ? 9.742 -6.313 0.727 1.00 67.62 87 GLY A O 1
ATOM 710 N N . SER A 1 88 ? 8.125 -6.825 2.216 1.00 73.06 88 SER A N 1
ATOM 711 C CA . SER A 1 88 ? 7.466 -7.901 1.459 1.00 73.06 88 SER A CA 1
ATOM 712 C C . SER A 1 88 ? 6.399 -7.394 0.486 1.00 73.06 88 SER A C 1
ATOM 714 O O . SER A 1 88 ? 6.190 -8.009 -0.554 1.00 73.06 88 SER A O 1
ATOM 716 N N . TRP A 1 89 ? 5.723 -6.282 0.799 1.00 74.12 89 TRP A N 1
ATOM 717 C CA . TRP A 1 89 ? 4.677 -5.714 -0.062 1.00 74.12 89 TRP A CA 1
ATOM 718 C C . TRP A 1 89 ? 5.235 -5.189 -1.382 1.00 74.12 89 TRP A C 1
ATOM 720 O O . TRP A 1 89 ? 4.540 -5.223 -2.388 1.00 74.12 89 TRP A O 1
ATOM 730 N N . LEU A 1 90 ? 6.485 -4.724 -1.387 1.00 74.94 90 LEU A N 1
ATOM 731 C CA . LEU A 1 90 ? 7.118 -4.083 -2.542 1.00 74.94 90 LEU A CA 1
ATOM 732 C C . LEU A 1 90 ? 8.081 -5.003 -3.300 1.00 74.94 90 LEU A C 1
ATOM 734 O O . LEU A 1 90 ? 8.714 -4.568 -4.259 1.00 74.94 90 LEU A O 1
ATOM 738 N N . THR A 1 91 ? 8.219 -6.264 -2.879 1.00 72.19 91 THR A N 1
ATOM 739 C CA . THR A 1 91 ? 9.138 -7.221 -3.515 1.00 72.19 91 THR A CA 1
ATOM 740 C C . THR A 1 91 ? 8.789 -7.451 -4.987 1.00 72.19 91 THR A C 1
ATOM 742 O O . THR A 1 91 ? 9.698 -7.509 -5.809 1.00 72.19 91 THR A O 1
ATOM 745 N N . PHE A 1 92 ? 7.498 -7.463 -5.338 1.00 70.62 92 PHE A N 1
ATOM 746 C CA . PHE A 1 92 ? 7.031 -7.652 -6.720 1.00 70.62 92 PHE A CA 1
ATOM 747 C C . PHE A 1 92 ? 7.484 -6.556 -7.692 1.00 70.62 92 PHE A C 1
ATOM 749 O O . PHE A 1 92 ? 7.614 -6.806 -8.882 1.00 70.62 92 PHE A O 1
ATOM 756 N N . VAL A 1 93 ? 7.760 -5.343 -7.196 1.00 69.69 93 VAL A N 1
ATOM 757 C CA . VAL A 1 93 ? 8.192 -4.215 -8.039 1.00 69.69 93 VAL A CA 1
ATOM 758 C C . VAL A 1 93 ? 9.609 -4.453 -8.569 1.00 69.69 93 VAL A C 1
ATOM 760 O O . VAL A 1 93 ? 9.929 -4.104 -9.707 1.00 69.69 93 VAL A O 1
ATOM 763 N N . THR A 1 94 ? 10.472 -5.046 -7.738 1.00 64.62 94 THR A N 1
ATOM 764 C CA . THR A 1 94 ? 11.887 -5.304 -8.053 1.00 64.62 94 THR A CA 1
ATOM 765 C C . THR A 1 94 ? 12.165 -6.718 -8.538 1.00 64.62 94 THR A C 1
ATOM 767 O O . THR A 1 94 ? 13.152 -6.922 -9.240 1.00 64.62 94 THR A O 1
ATOM 770 N N . GLU A 1 95 ? 11.330 -7.688 -8.172 1.00 61.44 95 GLU A N 1
ATOM 771 C CA . GLU A 1 95 ? 11.466 -9.078 -8.595 1.00 61.44 95 GLU A CA 1
ATOM 772 C C . GLU A 1 95 ? 10.335 -9.436 -9.570 1.00 61.44 95 GLU A C 1
ATOM 774 O O . GLU A 1 95 ? 9.258 -9.824 -9.122 1.00 61.44 95 GLU A O 1
ATOM 779 N N . PRO A 1 96 ? 10.563 -9.365 -10.897 1.00 55.88 96 PRO A N 1
ATOM 780 C CA . PRO A 1 96 ? 9.536 -9.679 -11.898 1.00 55.88 96 PRO A CA 1
ATOM 781 C C . PRO A 1 96 ? 9.081 -11.151 -11.879 1.00 55.88 96 PRO A C 1
ATOM 783 O O . PRO A 1 96 ? 8.112 -11.511 -12.544 1.00 55.88 96 PRO A O 1
ATOM 786 N N . ASP A 1 97 ? 9.774 -12.020 -11.134 1.00 50.03 97 ASP A N 1
ATOM 787 C CA . ASP A 1 97 ? 9.376 -13.418 -10.927 1.00 50.03 97 ASP A CA 1
ATOM 788 C C . ASP A 1 97 ? 8.497 -13.616 -9.669 1.00 50.03 97 ASP A C 1
ATOM 790 O O . ASP A 1 97 ? 7.908 -14.683 -9.492 1.00 50.03 97 ASP A O 1
ATOM 794 N N . VAL A 1 98 ? 8.356 -12.592 -8.810 1.00 51.38 98 VAL A N 1
ATOM 795 C CA . VAL A 1 98 ? 7.555 -12.639 -7.575 1.00 51.38 98 VAL A CA 1
ATOM 796 C C . VAL A 1 98 ? 6.223 -11.929 -7.789 1.00 51.38 98 VAL A C 1
ATOM 798 O O . VAL A 1 98 ? 6.135 -10.708 -7.837 1.00 51.38 98 VAL A O 1
ATOM 801 N N . ASP A 1 99 ? 5.159 -12.717 -7.882 1.00 50.31 99 ASP A N 1
ATOM 802 C CA . ASP A 1 99 ? 3.812 -12.232 -8.169 1.00 50.31 99 ASP A CA 1
ATOM 803 C C . ASP A 1 99 ? 3.142 -11.616 -6.917 1.00 50.31 99 ASP A C 1
ATOM 805 O O . ASP A 1 99 ? 2.966 -12.301 -5.902 1.00 50.31 99 ASP A O 1
ATOM 809 N N . SER A 1 100 ? 2.758 -10.333 -6.959 1.00 51.62 100 SER A N 1
ATOM 810 C CA . SER A 1 100 ? 2.078 -9.645 -5.842 1.00 51.62 100 SER A CA 1
ATOM 811 C C . SER A 1 100 ? 0.606 -10.012 -5.688 1.00 51.62 100 SER A C 1
ATOM 813 O O . SER A 1 100 ? 0.063 -9.921 -4.578 1.00 51.62 100 SER A O 1
ATOM 815 N N . THR A 1 101 ? -0.042 -10.422 -6.778 1.00 49.03 101 THR A N 1
ATOM 816 C CA . THR A 1 101 ? -1.507 -10.542 -6.874 1.00 49.03 101 THR A CA 1
ATOM 817 C C . THR A 1 101 ? -1.964 -11.532 -7.952 1.00 49.03 101 THR A C 1
ATOM 819 O O . THR A 1 101 ? -3.050 -11.393 -8.495 1.00 49.03 101 THR A O 1
ATOM 822 N N . ASN A 1 102 ? -1.196 -12.587 -8.233 1.00 46.94 102 ASN A N 1
ATOM 823 C CA . ASN A 1 102 ? -1.542 -13.619 -9.223 1.00 46.94 102 ASN A CA 1
ATOM 824 C C . ASN A 1 102 ? -1.747 -13.076 -10.661 1.00 46.94 102 ASN A C 1
ATOM 826 O O . ASN A 1 102 ? -2.390 -13.724 -11.493 1.00 46.94 102 ASN A O 1
ATOM 830 N N . ASN A 1 103 ? -1.199 -11.896 -10.969 1.00 47.66 103 ASN A N 1
ATOM 831 C CA . ASN A 1 103 ? -1.437 -11.193 -12.229 1.00 47.66 103 ASN A CA 1
ATOM 832 C C . ASN A 1 103 ? -0.750 -11.917 -13.405 1.00 47.66 103 ASN A C 1
ATOM 834 O O . ASN A 1 103 ? -1.240 -11.896 -14.534 1.00 47.66 103 ASN A O 1
ATOM 838 N N . ARG A 1 104 ? 0.326 -12.684 -13.154 1.00 45.88 104 ARG A N 1
ATOM 839 C CA . ARG A 1 104 ? 0.963 -13.544 -14.168 1.00 45.88 104 ARG A CA 1
ATOM 840 C C . ARG A 1 104 ? 0.108 -14.761 -14.525 1.00 45.88 104 ARG A C 1
ATOM 842 O O . ARG A 1 104 ? 0.117 -15.185 -15.682 1.00 45.88 104 ARG A O 1
ATOM 849 N N . ALA A 1 105 ? -0.659 -15.311 -13.578 1.00 39.66 105 ALA A N 1
ATOM 850 C CA . ALA A 1 105 ? -1.593 -16.406 -13.857 1.00 39.66 105 ALA A CA 1
ATOM 851 C C . ALA A 1 105 ? -2.808 -15.923 -14.668 1.00 39.66 105 ALA A C 1
ATOM 853 O O . ALA A 1 105 ? -3.246 -16.618 -15.589 1.00 39.66 105 ALA A O 1
ATOM 854 N N . GLU A 1 106 ? -3.303 -14.709 -14.404 1.00 45.91 106 GLU A N 1
ATOM 855 C CA . GLU A 1 106 ? -4.293 -14.059 -15.272 1.00 45.91 106 GLU A CA 1
ATOM 856 C C . GLU A 1 106 ? -3.713 -13.692 -16.643 1.00 45.91 106 GLU A C 1
ATOM 858 O O . GLU A 1 106 ? -4.427 -13.797 -17.638 1.00 45.91 106 GLU A O 1
ATOM 863 N N . ARG A 1 107 ? -2.423 -13.350 -16.745 1.00 46.66 107 ARG A N 1
ATOM 864 C CA . ARG A 1 107 ? -1.742 -13.049 -18.017 1.00 46.66 107 ARG A CA 1
ATOM 865 C C . ARG A 1 107 ? -1.522 -14.286 -18.892 1.00 46.66 107 ARG A C 1
ATOM 867 O O . ARG A 1 107 ? -1.776 -14.219 -20.092 1.00 46.66 107 ARG A O 1
ATOM 874 N N . ALA A 1 108 ? -1.184 -15.439 -18.309 1.00 44.31 108 ALA A N 1
ATOM 875 C CA . ALA A 1 108 ? -1.159 -16.714 -19.035 1.00 44.31 108 ALA A CA 1
ATOM 876 C C . ALA A 1 108 ? -2.543 -17.076 -19.610 1.00 44.31 108 ALA A C 1
ATOM 878 O O . ALA A 1 108 ? -2.635 -17.651 -20.693 1.00 44.31 108 ALA A O 1
ATOM 879 N N . LEU A 1 109 ? -3.626 -16.689 -18.927 1.00 46.31 109 LEU A N 1
ATOM 880 C CA . LEU A 1 109 ? -4.992 -16.849 -19.426 1.00 46.31 109 LEU A CA 1
ATOM 881 C C . LEU A 1 109 ? -5.399 -15.733 -20.408 1.00 46.31 109 LEU A C 1
ATOM 883 O O . LEU A 1 109 ? -6.037 -16.037 -21.411 1.00 46.31 109 LEU A O 1
ATOM 887 N N . ARG A 1 110 ? -5.006 -14.467 -20.210 1.00 42.38 110 ARG A N 1
ATOM 888 C CA . ARG A 1 110 ? -5.347 -13.348 -21.112 1.00 42.38 110 ARG A CA 1
ATOM 889 C C . ARG A 1 110 ? -4.573 -13.385 -22.432 1.00 42.38 110 ARG A C 1
ATOM 891 O O . ARG A 1 110 ? -5.185 -13.133 -23.467 1.00 42.38 110 ARG A O 1
ATOM 898 N N . GLU A 1 111 ? -3.301 -13.789 -22.448 1.00 42.69 111 GLU A N 1
ATOM 899 C CA . GLU A 1 111 ? -2.554 -14.016 -23.701 1.00 42.69 111 GLU A CA 1
ATOM 900 C C . GLU A 1 111 ? -3.061 -15.259 -24.462 1.00 42.69 111 GLU A C 1
ATOM 902 O O . GLU A 1 111 ? -3.087 -15.260 -25.693 1.00 42.69 111 GLU A O 1
ATOM 907 N N . GLN A 1 112 ? -3.584 -16.284 -23.773 1.00 39.69 112 GLN A N 1
ATOM 908 C CA . GLN A 1 112 ? -4.290 -17.405 -24.421 1.00 39.69 112 GLN A CA 1
ATOM 909 C C . GLN A 1 112 ? -5.689 -17.011 -24.942 1.00 39.69 112 GLN A C 1
ATOM 911 O O . GLN A 1 112 ? -6.144 -17.550 -25.954 1.00 39.69 112 GLN A O 1
ATOM 916 N N . VAL A 1 113 ? -6.388 -16.075 -24.288 1.00 40.31 113 VAL A N 1
ATOM 917 C CA . VAL A 1 113 ? -7.751 -15.655 -24.672 1.00 40.31 113 VAL A CA 1
ATOM 918 C C . VAL A 1 113 ? -7.757 -14.671 -25.849 1.00 40.31 113 VAL A C 1
ATOM 920 O O . VAL A 1 113 ? -8.698 -14.696 -26.645 1.00 40.31 113 VAL A O 1
ATOM 923 N N . VAL A 1 114 ? -6.690 -13.894 -26.074 1.00 46.47 114 VAL A N 1
ATOM 924 C CA . VAL A 1 114 ? -6.546 -13.097 -27.315 1.00 46.47 114 VAL A CA 1
ATOM 925 C C . VAL A 1 114 ? -6.326 -13.996 -28.550 1.00 46.47 114 VAL A C 1
ATOM 927 O O . VAL A 1 114 ? -6.690 -13.623 -29.664 1.00 46.47 114 VAL A O 1
ATOM 930 N N . MET A 1 115 ? -5.867 -15.240 -28.361 1.00 39.59 115 MET A N 1
ATOM 931 C CA . MET A 1 115 ? -5.700 -16.253 -29.418 1.00 39.59 115 MET A CA 1
ATOM 932 C C . MET A 1 115 ? -6.888 -17.224 -29.564 1.00 39.59 115 MET A C 1
ATOM 934 O O . MET A 1 115 ? -6.770 -18.276 -30.192 1.00 39.59 115 MET A O 1
ATOM 938 N N . ARG A 1 116 ? -8.079 -16.876 -29.057 1.00 42.91 116 ARG A N 1
ATOM 939 C CA . ARG A 1 116 ? -9.342 -17.552 -29.424 1.00 42.91 116 ARG A CA 1
ATOM 940 C C .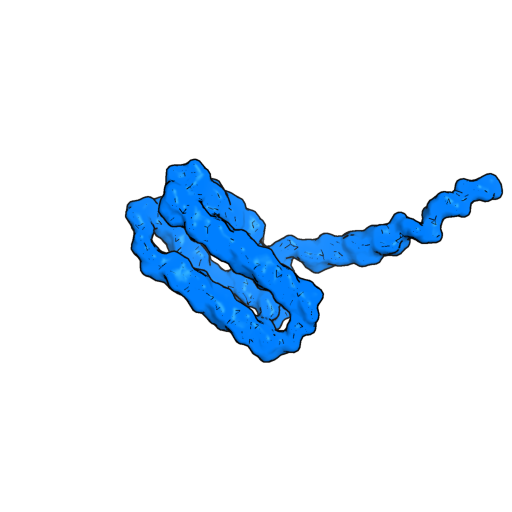 ARG A 1 116 ? -10.396 -16.568 -29.915 1.00 42.91 116 ARG A C 1
ATOM 942 O O . ARG A 1 116 ? -11.544 -16.576 -29.489 1.00 42.91 116 ARG A O 1
ATOM 949 N N . LYS A 1 117 ? -10.016 -15.748 -30.891 1.00 39.97 117 LYS A N 1
ATOM 950 C CA . LYS A 1 117 ? -10.976 -15.058 -31.765 1.00 39.97 117 LYS A CA 1
ATOM 951 C C . LYS A 1 117 ? -10.547 -15.118 -33.236 1.00 39.97 117 LYS A C 1
ATOM 953 O O . LYS A 1 117 ? -10.723 -14.163 -33.970 1.00 39.97 117 LYS A O 1
ATOM 958 N N . MET A 1 118 ? -9.960 -16.243 -33.660 1.00 45.44 118 MET A N 1
ATOM 959 C CA . MET A 1 118 ? -9.519 -16.483 -35.050 1.00 45.44 118 MET A CA 1
ATOM 960 C C . MET A 1 118 ? -9.923 -17.861 -35.613 1.00 45.44 118 MET A C 1
ATOM 962 O O . MET A 1 118 ? -9.568 -18.178 -36.738 1.00 45.44 118 MET A O 1
ATOM 966 N N . PHE A 1 119 ? -10.708 -18.671 -34.889 1.00 47.34 119 PHE A N 1
ATOM 967 C CA . PHE A 1 119 ? -11.262 -19.927 -35.421 1.00 47.34 119 PHE A CA 1
ATOM 968 C C . PHE A 1 119 ? -12.715 -20.114 -34.977 1.00 47.34 119 PHE A C 1
ATOM 970 O O . PHE A 1 119 ? -13.022 -20.842 -34.041 1.00 47.34 119 PHE A O 1
ATOM 977 N N . GLY A 1 120 ? -13.614 -19.402 -35.654 1.00 42.38 120 GLY A N 1
ATOM 978 C CA . GLY A 1 120 ? -15.067 -19.588 -35.568 1.00 42.38 120 GLY A CA 1
ATOM 979 C C . GLY A 1 120 ? -15.733 -19.625 -36.944 1.00 42.38 120 GLY A C 1
ATOM 980 O O . GLY A 1 120 ? -16.929 -19.391 -37.054 1.00 42.38 120 GLY A O 1
ATOM 981 N N . GLY A 1 121 ? -14.959 -19.875 -38.003 1.00 46.06 121 GLY A N 1
ATOM 982 C CA . GLY A 1 121 ? -15.460 -20.105 -39.354 1.00 46.06 121 GLY A CA 1
ATOM 983 C C . GLY A 1 121 ? -15.657 -21.593 -39.625 1.00 46.06 121 GLY A C 1
ATOM 984 O O . GLY A 1 121 ? -14.975 -22.144 -40.478 1.00 46.06 121 GLY A O 1
ATOM 985 N N . LEU A 1 122 ? -16.568 -22.247 -38.903 1.00 50.28 122 LEU A N 1
ATOM 986 C CA . LEU A 1 122 ? -17.199 -23.472 -39.394 1.00 50.28 122 LEU A CA 1
ATOM 987 C C . LEU A 1 122 ? -18.503 -23.054 -40.076 1.00 50.28 122 LEU A C 1
ATOM 989 O O . LEU A 1 122 ? -19.522 -22.838 -39.424 1.00 50.28 122 LEU A O 1
ATOM 993 N N . ARG A 1 123 ? -18.451 -22.905 -41.401 1.00 46.25 123 ARG A N 1
ATOM 994 C CA . ARG A 1 123 ? -19.630 -23.008 -42.263 1.00 46.25 123 ARG A CA 1
ATOM 995 C C . ARG A 1 123 ? -19.426 -24.212 -43.174 1.00 46.25 123 ARG A C 1
ATOM 997 O O . ARG A 1 123 ? -18.614 -24.121 -44.085 1.00 46.25 123 ARG A O 1
ATOM 1004 N N . SER A 1 124 ? -20.231 -25.235 -42.878 1.00 44.81 124 SER A N 1
ATOM 1005 C CA . SER A 1 124 ? -20.736 -26.309 -43.750 1.00 44.81 124 SER A CA 1
ATOM 1006 C C . SER A 1 124 ? -19.752 -27.330 -44.310 1.00 44.81 124 SER A C 1
ATOM 1008 O O . SER A 1 124 ? -18.782 -26.947 -44.988 1.00 44.81 124 SER A O 1
#

InterPro domains:
  IPR004291 Transposase IS66, central domain [PF03050] (3-123)
  IPR052344 Transposase-related protein [PTHR33678] (3-124)

Secondary structure (DSSP, 8-state):
------HHHHHHHHHHHHTT-GGGHHHHHHHHHHHHHHHHHHHT---HHHHHHHHHHHHHHHHHHTTS--SSHHHHHHHHHHHHHHHHHTHHHH-TTS-SSSHHHHHHHHHHHHTSSS------

Foldseek 3Di:
DPPQPALVVLLVLLVVVCVVDVLSVVVSVLSVVLVVVLVVVVVVVDDLVVLVVSLVVSLVSLVVSLVDDDPDPSNVVSSVVCVVCSVVQSVCSNDVVDDRHCVVVVVVVVVVVVVPPPPPPDDD

Radius of gyration: 18.3 Å; Cα contacts (8 Å, |Δi|>4): 80; chains: 1; bounding box: 38×35×62 Å

Solvent-accessible surface area (backbone atoms only — not comparable to full-atom values): 7335 Å² total; per-residue (Å²): 130,90,76,78,82,32,57,70,57,53,55,49,49,33,43,57,46,23,78,76,32,74,85,26,39,64,54,28,51,52,54,51,53,51,50,52,50,54,49,56,51,57,72,68,66,61,56,70,72,56,27,51,51,50,40,52,52,52,49,50,54,52,51,57,60,52,63,58,88,61,93,46,67,72,51,40,51,51,35,50,51,48,64,77,33,52,77,64,72,45,41,37,61,68,33,90,89,44,73,53,71,57,58,67,63,52,43,62,49,51,64,53,53,71,71,67,79,83,82,82,84,84,76,133

Sequence (124 aa):
SKLQRCWAHLLREAKYVAERHEEAEPISEILHDLHEDLTAFDEEDPPASARERRRAQASLCLEELIRADYETEEVTQLAEKIRNGLGSWLTFVTEPDVDSTNNRAERALREQVVMRKMFGGLRS

Mean predicted aligned error: 11.26 Å

Nearest PDB structures (foldseek):
  3uum-assembly2_B  TM=2.915E-01  e=3.576E+00  Rattus norvegicus